Protein AF-X1BJE7-F1 (afdb_monomer)

Structure (mmCIF, N/CA/C/O backbone):
data_AF-X1BJE7-F1
#
_entry.id   AF-X1BJE7-F1
#
loop_
_atom_site.group_PDB
_atom_site.id
_atom_site.type_symbol
_atom_site.label_atom_id
_atom_site.label_alt_id
_atom_site.label_comp_id
_atom_site.label_asym_id
_atom_site.label_entity_id
_atom_site.label_seq_id
_atom_site.pdbx_PDB_ins_code
_atom_site.Cartn_x
_atom_site.Cartn_y
_atom_site.Cartn_z
_atom_site.occupancy
_atom_site.B_iso_or_equiv
_atom_site.auth_seq_id
_atom_site.auth_comp_id
_atom_site.auth_asym_id
_atom_site.auth_atom_id
_atom_site.pdbx_PDB_model_num
ATOM 1 N N . MET A 1 1 ? 1.921 16.219 14.826 1.00 55.91 1 MET A N 1
ATOM 2 C CA . MET A 1 1 ? 1.820 15.282 13.701 1.00 55.91 1 MET A CA 1
ATOM 3 C C . MET A 1 1 ? 3.148 14.580 13.600 1.00 55.91 1 MET A C 1
ATOM 5 O O . MET A 1 1 ? 4.084 15.129 13.025 1.00 55.91 1 MET A O 1
ATOM 9 N N . ALA A 1 2 ? 3.262 13.465 14.306 1.00 78.31 2 ALA A N 1
ATOM 10 C CA . ALA A 1 2 ? 4.408 12.588 14.196 1.00 78.31 2 ALA A CA 1
ATOM 11 C C . ALA A 1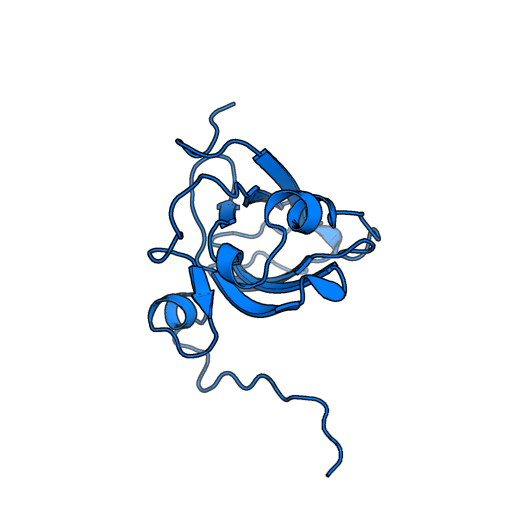 2 ? 4.348 11.881 12.831 1.00 78.31 2 ALA A C 1
ATOM 13 O O . ALA A 1 2 ? 3.276 11.599 12.294 1.00 78.31 2 ALA A O 1
ATOM 14 N N . TRP A 1 3 ? 5.510 11.703 12.219 1.00 89.75 3 TRP A N 1
ATOM 15 C CA . TRP A 1 3 ? 5.694 10.854 11.048 1.00 89.75 3 TRP A CA 1
ATOM 16 C C . TRP A 1 3 ? 6.466 9.628 11.503 1.00 89.75 3 TRP A C 1
ATOM 18 O O . TRP A 1 3 ? 7.239 9.719 12.465 1.00 89.75 3 TRP A O 1
ATOM 28 N N . LEU A 1 4 ? 6.314 8.523 10.779 1.00 91.50 4 LEU A N 1
ATOM 29 C CA . LEU A 1 4 ? 7.202 7.389 10.955 1.00 91.50 4 LEU A CA 1
ATOM 30 C C . LEU A 1 4 ? 8.646 7.852 10.703 1.00 91.50 4 LEU A C 1
ATOM 32 O O . LEU A 1 4 ? 8.958 8.451 9.670 1.00 91.50 4 LEU A O 1
ATOM 36 N N . SER A 1 5 ? 9.508 7.663 11.700 1.00 90.94 5 SER A N 1
ATOM 37 C CA . SER A 1 5 ? 10.859 8.227 11.697 1.00 90.94 5 SER A CA 1
ATOM 38 C C . SER A 1 5 ? 11.667 7.703 10.512 1.00 90.94 5 SER A C 1
ATOM 40 O O . SER A 1 5 ? 11.724 6.500 10.293 1.00 90.94 5 SER A O 1
ATOM 42 N N . GLY A 1 6 ? 12.349 8.600 9.798 1.00 92.25 6 GLY A N 1
ATOM 43 C CA . GLY A 1 6 ? 13.232 8.245 8.681 1.00 92.25 6 GLY A CA 1
ATOM 44 C C . GLY A 1 6 ? 12.587 8.305 7.295 1.00 92.25 6 GLY A C 1
ATOM 45 O O . GLY A 1 6 ? 13.325 8.321 6.320 1.00 92.25 6 GLY A O 1
ATOM 46 N N . TRP A 1 7 ? 11.260 8.420 7.193 1.00 95.19 7 TRP A N 1
ATOM 47 C CA . TRP A 1 7 ? 10.554 8.453 5.908 1.00 95.19 7 TRP A CA 1
ATOM 48 C C . TRP A 1 7 ? 10.359 9.874 5.363 1.00 95.19 7 TRP A C 1
ATOM 50 O O . TRP A 1 7 ? 9.901 10.763 6.087 1.00 95.19 7 TRP A O 1
ATOM 60 N N . ALA A 1 8 ? 10.646 10.086 4.073 1.00 94.38 8 ALA A N 1
ATOM 61 C CA . ALA A 1 8 ? 10.542 11.403 3.435 1.00 94.38 8 ALA A CA 1
ATOM 62 C C . ALA A 1 8 ? 9.170 11.737 2.824 1.00 94.38 8 ALA A C 1
ATOM 64 O O . ALA A 1 8 ? 8.828 12.920 2.718 1.00 94.38 8 ALA A O 1
ATOM 65 N N . LYS A 1 9 ? 8.379 10.738 2.404 1.00 96.81 9 LYS A N 1
ATOM 66 C CA . LYS A 1 9 ? 7.072 10.952 1.757 1.00 96.81 9 LYS A CA 1
ATOM 67 C C . LYS A 1 9 ? 6.009 10.008 2.305 1.00 96.81 9 LYS A C 1
ATOM 69 O O . LYS A 1 9 ? 6.319 8.917 2.778 1.00 96.81 9 LYS A O 1
ATOM 74 N N . ARG A 1 10 ?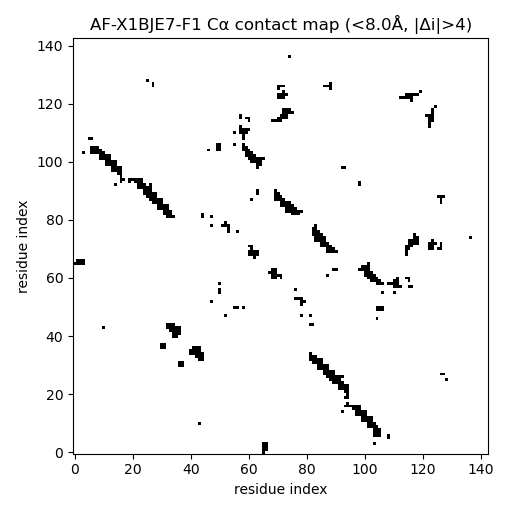 4.745 10.443 2.233 1.00 96.75 10 ARG A N 1
ATOM 75 C CA . ARG A 1 10 ? 3.580 9.610 2.551 1.00 96.75 10 ARG A CA 1
ATOM 76 C C . ARG A 1 10 ? 2.328 10.024 1.791 1.00 96.75 10 ARG A C 1
ATOM 78 O O . ARG A 1 10 ? 2.117 11.211 1.538 1.00 96.75 10 ARG A O 1
ATOM 85 N N . VAL A 1 11 ? 1.452 9.059 1.537 1.00 96.50 11 VAL A N 1
ATOM 86 C CA . VAL A 1 11 ? 0.075 9.275 1.089 1.00 96.50 11 VAL A CA 1
ATOM 87 C C . VAL A 1 11 ? -0.883 8.811 2.180 1.00 96.50 11 VAL A C 1
ATOM 89 O O . VAL A 1 11 ? -0.743 7.718 2.718 1.00 96.50 11 VAL A O 1
ATOM 92 N N . LYS A 1 12 ? -1.883 9.637 2.497 1.00 95.81 12 LYS A N 1
ATOM 93 C CA . LYS A 1 12 ? -3.000 9.237 3.360 1.00 95.81 12 LYS A CA 1
ATOM 94 C C . LYS A 1 12 ? -3.981 8.359 2.580 1.00 95.81 12 LYS A C 1
ATOM 96 O O . LYS A 1 12 ? -4.439 8.771 1.510 1.00 95.81 12 LYS A O 1
ATOM 101 N N . LEU A 1 13 ? -4.342 7.211 3.132 1.00 95.62 13 LEU A N 1
ATOM 102 C CA . LEU A 1 13 ? -5.404 6.327 2.660 1.00 95.62 13 LEU A CA 1
ATOM 103 C C . LEU A 1 13 ? -6.538 6.358 3.688 1.00 95.62 13 LEU A C 1
ATOM 105 O O . LEU A 1 13 ? -6.280 6.474 4.883 1.00 95.62 13 LEU A O 1
ATOM 109 N N . THR A 1 14 ? -7.781 6.273 3.230 1.00 95.75 14 THR A N 1
ATOM 110 C CA . THR A 1 14 ? -8.948 6.288 4.116 1.00 95.75 14 THR A CA 1
ATOM 111 C C . THR A 1 14 ? -9.833 5.109 3.760 1.00 95.75 14 THR A C 1
ATOM 113 O O . THR A 1 14 ? -10.223 4.964 2.603 1.00 95.75 14 THR A O 1
ATOM 116 N N . ILE A 1 15 ? -10.123 4.286 4.760 1.00 95.38 15 ILE A N 1
ATOM 117 C CA . ILE A 1 15 ? -11.171 3.273 4.721 1.00 95.38 15 ILE A CA 1
ATOM 118 C C . ILE A 1 15 ? -12.448 3.978 5.186 1.00 95.38 15 ILE A C 1
ATOM 120 O O . ILE A 1 15 ? -12.483 4.532 6.290 1.00 95.38 15 ILE A O 1
ATOM 124 N N . ASP A 1 16 ? -13.452 4.036 4.314 1.00 95.12 16 ASP A N 1
ATOM 125 C CA . ASP A 1 16 ? -14.749 4.635 4.627 1.00 95.12 16 ASP A CA 1
ATOM 126 C C . ASP A 1 16 ? -15.531 3.683 5.535 1.00 95.12 16 ASP A C 1
ATOM 128 O O . ASP A 1 16 ? -15.703 2.512 5.202 1.00 95.12 16 ASP A O 1
ATOM 132 N N . GLN A 1 17 ? -16.018 4.176 6.675 1.00 95.00 17 GLN A N 1
ATOM 133 C CA . GLN A 1 17 ? -16.829 3.350 7.577 1.00 95.00 17 GLN A CA 1
ATOM 134 C C . GLN A 1 17 ? -18.116 2.847 6.913 1.00 95.00 17 GLN A C 1
ATOM 136 O O . GLN A 1 17 ? -18.605 1.785 7.267 1.00 95.00 17 GLN A O 1
ATOM 141 N N . ASN A 1 18 ? -18.630 3.546 5.893 1.00 94.56 18 ASN A N 1
ATOM 142 C CA . ASN A 1 18 ? -19.809 3.089 5.153 1.00 94.56 18 ASN A CA 1
ATOM 143 C C . ASN A 1 18 ? -19.550 1.831 4.301 1.00 94.56 18 ASN A C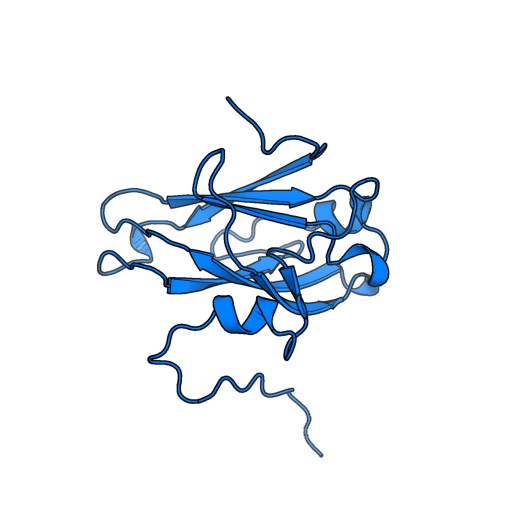 1
ATOM 145 O O . ASN A 1 18 ? -20.513 1.225 3.833 1.00 94.56 18 ASN A O 1
ATOM 149 N N . ASP A 1 19 ? -18.285 1.453 4.084 1.00 92.44 19 ASP A N 1
ATOM 150 C CA . ASP A 1 19 ? -17.902 0.216 3.393 1.00 92.44 19 ASP A CA 1
ATOM 151 C C . ASP A 1 19 ? -17.729 -0.968 4.373 1.00 92.44 19 ASP A C 1
ATOM 153 O O . ASP A 1 19 ? -17.378 -2.073 3.952 1.00 92.44 19 ASP A O 1
ATOM 157 N N . ILE A 1 20 ? -17.960 -0.749 5.675 1.00 93.50 20 ILE A N 1
ATOM 158 C CA . ILE A 1 20 ? -17.725 -1.706 6.760 1.00 93.50 20 ILE A CA 1
ATOM 159 C C . ILE A 1 20 ? -19.026 -1.928 7.546 1.00 93.50 20 ILE A C 1
ATOM 161 O O . ILE A 1 20 ? -19.564 -1.015 8.160 1.00 93.50 20 ILE A O 1
ATOM 165 N N . ASP A 1 21 ? -19.531 -3.164 7.565 1.00 93.69 21 ASP A N 1
ATOM 166 C CA . ASP A 1 21 ? -20.796 -3.496 8.248 1.00 93.69 21 ASP A CA 1
ATOM 167 C C . ASP A 1 21 ? -20.644 -3.727 9.768 1.00 93.69 21 ASP A C 1
ATOM 169 O O . ASP A 1 21 ? -21.640 -3.759 10.496 1.00 93.69 21 ASP A O 1
ATOM 173 N N . ALA A 1 22 ? -19.417 -3.972 10.239 1.00 95.75 22 ALA A N 1
ATOM 174 C CA . ALA A 1 22 ? -19.075 -4.196 11.643 1.00 95.75 22 ALA A CA 1
ATOM 175 C C . ALA A 1 22 ? -17.571 -3.999 11.868 1.00 95.75 22 ALA A C 1
ATOM 177 O O . ALA A 1 22 ? -16.782 -4.310 10.976 1.00 95.75 22 ALA A O 1
ATOM 178 N N . ALA A 1 23 ? -17.177 -3.556 13.065 1.00 96.12 23 ALA A N 1
ATOM 179 C CA . ALA A 1 23 ? -15.767 -3.364 13.403 1.00 96.12 23 ALA A CA 1
ATOM 180 C C . ALA A 1 23 ? -14.929 -4.635 13.160 1.00 96.12 23 ALA A C 1
ATOM 182 O O . ALA A 1 23 ? -15.327 -5.749 13.526 1.00 96.12 23 ALA A O 1
ATOM 183 N N . LEU A 1 24 ? -13.751 -4.458 12.560 1.00 95.44 24 LEU A N 1
ATOM 184 C CA . LEU A 1 24 ? -12.827 -5.537 12.209 1.00 95.44 24 LEU A CA 1
ATOM 185 C C . LEU A 1 24 ? -11.512 -5.369 12.969 1.00 95.44 24 LEU A C 1
ATOM 187 O O . LEU A 1 24 ? -11.021 -4.258 13.145 1.00 95.44 24 LEU A O 1
ATOM 191 N N . SER A 1 25 ? -10.916 -6.485 13.383 1.00 95.38 25 SER A N 1
ATOM 192 C CA . SER A 1 25 ? -9.616 -6.503 14.054 1.00 95.38 25 SER A CA 1
ATOM 193 C C . SER A 1 25 ? -8.666 -7.442 13.331 1.00 95.38 25 SER A C 1
ATOM 195 O O . SER A 1 25 ? -9.092 -8.504 12.872 1.00 95.38 25 SER A O 1
ATOM 197 N N . ASP A 1 26 ? -7.395 -7.041 13.238 1.00 95.38 26 ASP A N 1
ATOM 198 C CA . ASP A 1 26 ? -6.326 -7.822 12.609 1.00 95.38 26 ASP A CA 1
ATOM 199 C C . ASP A 1 26 ? -6.677 -8.281 11.181 1.00 95.38 26 ASP A C 1
ATOM 201 O O . ASP A 1 26 ? -6.363 -9.400 10.767 1.00 95.38 26 ASP A O 1
ATOM 205 N N . PHE A 1 27 ? -7.346 -7.410 10.422 1.00 94.88 27 PHE A N 1
ATOM 206 C CA . PHE A 1 27 ? -7.990 -7.778 9.168 1.00 94.88 27 PHE A CA 1
ATOM 207 C C . PHE A 1 27 ? -7.145 -7.391 7.942 1.00 94.88 27 PHE A C 1
ATOM 209 O O . PHE A 1 27 ? -6.741 -6.228 7.825 1.00 94.88 27 PHE A O 1
ATOM 216 N N . PRO A 1 2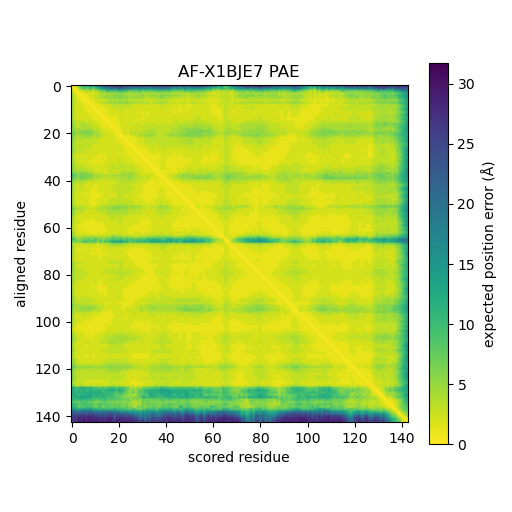8 ? -6.888 -8.320 7.000 1.00 96.19 28 PRO A N 1
ATOM 217 C CA . PRO A 1 28 ? -6.199 -8.009 5.750 1.00 96.19 28 PRO A CA 1
ATOM 218 C C . PRO A 1 28 ? -7.068 -7.167 4.809 1.00 96.19 28 PRO A C 1
ATOM 220 O O . PRO A 1 28 ? -8.150 -7.588 4.399 1.00 96.19 28 PRO A O 1
ATOM 223 N N . ILE A 1 29 ? -6.567 -6.003 4.402 1.00 95.69 29 ILE A N 1
ATOM 224 C CA . ILE A 1 29 ? -7.180 -5.130 3.397 1.00 95.69 29 ILE A CA 1
ATOM 225 C C . ILE A 1 29 ? -6.260 -5.030 2.185 1.00 95.69 29 ILE A C 1
ATOM 227 O O . ILE A 1 29 ? -5.063 -4.777 2.321 1.00 95.69 29 ILE A O 1
ATOM 231 N N . LEU A 1 30 ? -6.829 -5.172 0.988 1.00 96.81 30 LEU A N 1
ATOM 232 C CA . LEU A 1 30 ? -6.111 -4.913 -0.253 1.00 96.81 30 LEU A CA 1
ATOM 233 C C . LEU A 1 30 ? -6.008 -3.402 -0.502 1.00 96.81 30 LEU A C 1
ATOM 235 O O . LEU A 1 30 ? -6.998 -2.727 -0.788 1.00 96.81 30 LEU A O 1
ATOM 239 N N . VAL A 1 31 ? -4.787 -2.884 -0.470 1.00 98.06 31 VAL A N 1
ATOM 240 C CA . VAL A 1 31 ? -4.425 -1.555 -0.953 1.00 98.06 31 VAL A CA 1
ATOM 241 C C . VAL A 1 31 ? -3.916 -1.691 -2.385 1.00 98.06 31 VAL A C 1
ATOM 243 O O . VAL A 1 31 ? -2.780 -2.091 -2.638 1.00 98.06 31 VAL A O 1
ATOM 246 N N . TYR A 1 32 ? -4.777 -1.344 -3.338 1.00 98.19 32 TYR A N 1
ATOM 247 C CA . TYR A 1 32 ? -4.398 -1.229 -4.743 1.00 98.19 32 TYR A CA 1
ATOM 248 C C . TYR A 1 32 ? -3.770 0.145 -4.994 1.00 98.19 32 TYR A C 1
ATOM 250 O O . TYR A 1 32 ? -4.432 1.160 -4.779 1.00 98.19 32 TYR A O 1
ATOM 258 N N . VAL A 1 33 ? -2.517 0.197 -5.442 1.00 98.50 33 VAL A N 1
ATOM 259 C CA . VAL A 1 33 ? -1.769 1.436 -5.720 1.00 98.50 33 VAL A CA 1
ATOM 260 C C . VAL A 1 33 ? -1.705 1.651 -7.224 1.00 98.50 33 VAL A C 1
ATOM 262 O O . VAL A 1 33 ? -1.117 0.837 -7.928 1.00 98.50 33 VAL A O 1
ATOM 265 N N . SER A 1 34 ? -2.339 2.716 -7.716 1.00 98.50 34 SER A N 1
ATOM 266 C CA . SER A 1 34 ? -2.344 3.108 -9.128 1.00 98.50 34 SER A CA 1
ATOM 267 C C . SER A 1 34 ? -2.825 4.557 -9.300 1.00 98.50 34 SER A C 1
ATOM 269 O O . SER A 1 34 ? -3.115 5.249 -8.322 1.00 98.50 34 SER A O 1
ATOM 271 N N . ALA A 1 35 ? -2.989 4.998 -10.550 1.00 98.00 35 ALA A N 1
ATOM 272 C CA . ALA A 1 35 ? -3.638 6.269 -10.880 1.00 98.00 35 ALA A CA 1
ATOM 273 C C . ALA A 1 35 ? -5.158 6.299 -10.581 1.00 98.00 35 ALA A C 1
ATOM 275 O O . ALA A 1 35 ? -5.791 7.348 -10.682 1.00 98.00 35 ALA A O 1
ATOM 276 N N . SER A 1 36 ? -5.770 5.159 -10.237 1.00 97.50 36 SER A N 1
ATOM 277 C CA . SER A 1 36 ? -7.187 5.050 -9.871 1.00 97.50 36 SER A CA 1
ATOM 278 C C . SER A 1 36 ? -7.379 3.980 -8.795 1.00 97.50 36 SER A C 1
ATOM 280 O O . SER A 1 36 ? -7.720 2.827 -9.067 1.00 97.50 36 SER A O 1
ATOM 282 N N . SER A 1 37 ? -7.120 4.371 -7.552 1.00 96.00 37 SER A N 1
ATOM 283 C CA . SER A 1 37 ? -7.147 3.496 -6.383 1.00 96.00 37 SER A CA 1
ATOM 284 C C . SER A 1 37 ? 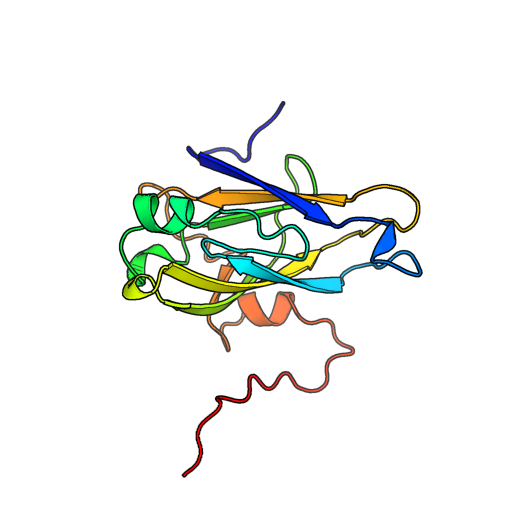-8.417 3.643 -5.550 1.00 96.00 37 SER A C 1
ATOM 286 O O . SER A 1 37 ? -8.903 4.752 -5.304 1.00 96.00 37 SER A O 1
ATOM 288 N N . GLY A 1 38 ? -8.915 2.505 -5.057 1.00 91.94 38 GLY A N 1
ATOM 289 C CA . GLY A 1 38 ? -10.101 2.424 -4.203 1.00 91.94 38 GLY A CA 1
ATOM 290 C C . GLY A 1 38 ? -11.394 2.883 -4.888 1.00 91.94 38 GLY A C 1
ATOM 291 O O . GLY A 1 38 ? -11.433 3.175 -6.083 1.00 91.94 38 GLY A O 1
ATOM 292 N N . HIS A 1 39 ? -12.472 2.973 -4.109 1.00 88.06 39 HIS A N 1
ATOM 293 C CA . HIS A 1 39 ? -13.796 3.370 -4.606 1.00 88.06 39 HIS A CA 1
ATOM 294 C C . HIS A 1 39 ? -13.868 4.841 -5.070 1.00 88.06 39 HIS A C 1
ATOM 296 O O . HIS A 1 39 ? -14.739 5.202 -5.858 1.00 88.06 39 HIS A O 1
ATOM 302 N N . SER A 1 40 ? -12.947 5.691 -4.601 1.00 91.12 40 SER A N 1
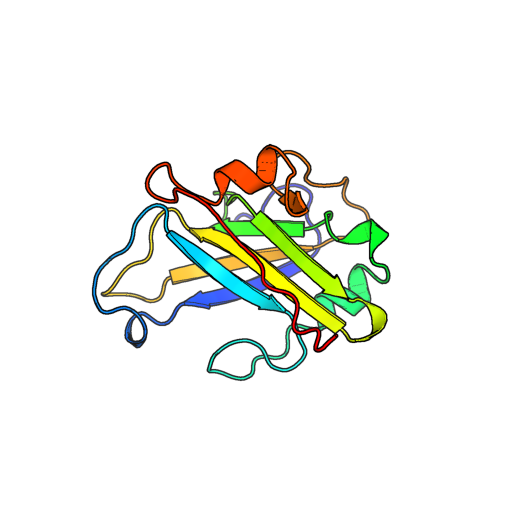ATOM 303 C CA . SER A 1 40 ? -12.875 7.113 -4.958 1.00 91.12 40 SER A CA 1
ATOM 304 C C . SER A 1 40 ? -12.004 7.407 -6.184 1.00 91.12 40 SER A C 1
ATOM 306 O O . SER A 1 40 ? -11.864 8.576 -6.547 1.00 91.12 40 SER A O 1
ATOM 308 N N . SER A 1 41 ? -11.428 6.379 -6.827 1.00 94.75 41 SER A N 1
ATOM 309 C CA . SER A 1 41 ? -10.517 6.526 -7.974 1.00 94.75 41 SER A CA 1
ATOM 310 C C . SER A 1 41 ? -9.380 7.512 -7.696 1.00 94.75 41 SER A C 1
ATOM 312 O O . SER A 1 41 ? -9.036 8.350 -8.530 1.00 94.75 41 SER A O 1
ATOM 314 N N . LYS A 1 42 ? -8.821 7.450 -6.485 1.00 96.06 42 LYS A N 1
ATOM 315 C CA . LYS A 1 42 ? -7.758 8.353 -6.059 1.00 96.06 42 LYS A CA 1
ATOM 316 C C . LYS A 1 42 ? -6.470 8.017 -6.802 1.00 96.06 42 LYS A C 1
ATOM 318 O O . LYS A 1 42 ? -6.037 6.871 -6.779 1.00 96.06 42 LYS A O 1
ATOM 323 N N . ASP A 1 43 ? -5.833 9.026 -7.379 1.00 98.00 43 ASP A N 1
ATOM 324 C CA . ASP A 1 43 ? -4.493 8.884 -7.938 1.00 98.00 43 ASP A CA 1
ATOM 325 C C . ASP A 1 43 ? -3.451 8.852 -6.812 1.00 98.00 43 ASP A C 1
ATOM 327 O O . ASP A 1 43 ? -3.305 9.811 -6.043 1.00 98.00 43 ASP A O 1
ATOM 331 N N . ILE A 1 44 ? -2.767 7.715 -6.697 1.00 97.88 44 ILE A N 1
ATOM 332 C CA . ILE A 1 44 ? -1.625 7.514 -5.806 1.00 97.88 44 ILE A CA 1
ATOM 333 C C . ILE A 1 44 ? -0.424 6.919 -6.556 1.00 97.88 44 ILE A C 1
ATOM 335 O O . ILE A 1 44 ? 0.459 6.341 -5.922 1.00 97.88 44 ILE A O 1
ATOM 339 N N . SER A 1 45 ? -0.354 7.077 -7.887 1.00 98.12 45 SER A N 1
ATOM 340 C CA . SER A 1 45 ? 0.760 6.545 -8.688 1.00 98.12 45 SER A CA 1
ATOM 341 C C . SER A 1 45 ? 2.078 7.297 -8.478 1.00 98.12 45 SER A C 1
ATOM 343 O O . SER A 1 45 ? 3.141 6.776 -8.799 1.00 98.12 45 SER A O 1
ATOM 345 N N . CYS A 1 46 ? 2.052 8.448 -7.799 1.00 98.12 46 CYS A N 1
ATOM 346 C CA . CYS A 1 46 ? 3.251 9.195 -7.398 1.00 98.12 46 CYS A CA 1
ATOM 347 C C . CYS A 1 46 ? 4.242 8.398 -6.522 1.00 98.12 46 CYS A C 1
ATOM 349 O O . CYS A 1 46 ? 5.368 8.845 -6.294 1.00 98.12 46 CYS A O 1
ATOM 351 N N . VAL A 1 47 ? 3.832 7.237 -6.000 1.00 98.44 47 VAL A N 1
ATOM 352 C CA . VAL A 1 47 ? 4.722 6.267 -5.347 1.00 98.44 47 VAL A CA 1
ATOM 353 C C . VAL A 1 47 ? 5.723 5.678 -6.350 1.00 98.44 47 VAL A C 1
ATOM 355 O O . VAL A 1 47 ? 6.902 5.552 -6.022 1.00 98.44 47 VAL A O 1
ATOM 358 N N . PHE A 1 48 ? 5.291 5.380 -7.577 1.00 98.62 48 PHE A N 1
ATOM 359 C CA . PHE A 1 48 ? 6.145 4.843 -8.641 1.00 98.62 48 PHE A CA 1
ATOM 360 C C . PHE A 1 48 ? 7.128 5.894 -9.166 1.00 98.62 48 PHE A C 1
ATOM 362 O O . PHE A 1 48 ? 8.294 5.576 -9.377 1.00 98.62 48 PHE A O 1
ATOM 369 N N . ASP A 1 49 ? 6.727 7.168 -9.230 1.00 98.12 49 ASP A N 1
ATOM 370 C CA . ASP A 1 49 ? 7.640 8.276 -9.559 1.00 98.12 49 ASP A CA 1
ATOM 371 C C . ASP A 1 49 ? 8.816 8.407 -8.573 1.00 98.12 49 ASP A C 1
ATOM 373 O O . ASP A 1 49 ? 9.889 8.892 -8.934 1.00 98.12 49 ASP A O 1
ATOM 377 N N . GLU A 1 50 ? 8.609 8.028 -7.307 1.00 98.19 50 GLU A N 1
ATOM 378 C CA . GLU A 1 50 ? 9.652 8.053 -6.279 1.00 98.19 50 GLU A CA 1
ATOM 379 C C . GLU A 1 50 ? 10.477 6.767 -6.260 1.00 98.19 50 GLU A C 1
ATOM 381 O O . GLU A 1 50 ? 11.696 6.840 -6.151 1.00 98.19 50 GLU A O 1
ATOM 386 N N . LEU A 1 51 ? 9.844 5.593 -6.343 1.00 98.12 51 LEU A N 1
ATOM 387 C CA . LEU A 1 51 ? 10.546 4.314 -6.206 1.00 98.12 51 LEU A CA 1
ATOM 388 C C . LEU A 1 51 ? 11.190 3.846 -7.515 1.00 98.12 51 LEU A C 1
ATOM 390 O O . LEU A 1 51 ? 12.262 3.243 -7.468 1.00 98.12 51 LEU A O 1
ATOM 394 N N . THR A 1 52 ? 10.631 4.202 -8.672 1.00 96.25 52 THR A N 1
ATOM 395 C CA . THR A 1 52 ? 11.201 4.113 -10.036 1.00 96.25 52 THR A CA 1
ATOM 396 C C . THR A 1 52 ? 11.628 2.733 -10.548 1.00 96.25 52 THR A C 1
ATOM 398 O O . THR A 1 52 ? 12.116 2.631 -11.674 1.00 96.25 52 THR A O 1
ATOM 401 N N . THR A 1 53 ? 11.562 1.689 -9.718 1.00 96.31 53 THR A N 1
ATOM 402 C CA . THR A 1 53 ? 11.960 0.321 -10.059 1.00 96.31 53 THR A CA 1
ATOM 403 C C . THR A 1 53 ? 11.255 -0.692 -9.157 1.00 96.31 53 THR A C 1
ATOM 405 O O . THR A 1 53 ? 10.983 -0.423 -7.984 1.00 96.31 53 THR A O 1
ATOM 408 N N . ASN A 1 54 ? 11.077 -1.918 -9.659 1.00 96.88 54 ASN A N 1
ATOM 409 C CA . ASN A 1 54 ? 10.610 -3.049 -8.850 1.00 96.88 54 ASN A CA 1
ATOM 410 C C . ASN A 1 54 ? 11.564 -3.400 -7.693 1.00 96.88 54 ASN A C 1
ATOM 412 O O . ASN A 1 54 ? 11.120 -3.967 -6.696 1.00 96.88 54 ASN A O 1
ATOM 416 N N . ASP A 1 55 ? 12.857 -3.084 -7.793 1.00 97.19 55 ASP A N 1
ATOM 417 C CA . ASP A 1 55 ? 13.831 -3.379 -6.732 1.00 97.19 55 ASP A CA 1
ATOM 418 C C . ASP A 1 55 ? 13.562 -2.551 -5.469 1.00 97.19 55 ASP A C 1
ATOM 420 O O . ASP A 1 55 ? 13.813 -3.018 -4.364 1.00 97.19 55 ASP A O 1
ATOM 424 N N . ASN A 1 56 ? 12.953 -1.371 -5.613 1.00 98.12 56 ASN A N 1
ATOM 425 C CA . ASN A 1 56 ? 12.625 -0.482 -4.501 1.00 98.12 56 ASN A CA 1
ATOM 426 C C . ASN A 1 56 ? 11.244 -0.753 -3.870 1.00 98.12 56 ASN A C 1
ATOM 428 O O . ASN A 1 56 ? 10.836 -0.018 -2.975 1.00 98.12 56 ASN A O 1
ATOM 432 N N . ARG A 1 57 ? 10.517 -1.800 -4.286 1.00 98.50 57 ARG A N 1
ATOM 433 C CA . ARG A 1 57 ? 9.144 -2.102 -3.818 1.00 98.50 57 ARG A CA 1
ATOM 434 C C . ARG A 1 57 ? 9.006 -2.316 -2.304 1.00 98.50 57 ARG A C 1
ATOM 436 O O . ARG A 1 57 ? 7.928 -2.113 -1.762 1.00 98.50 57 ARG A O 1
ATOM 443 N N . LYS A 1 58 ? 10.088 -2.711 -1.618 1.00 98.62 58 LYS A N 1
ATOM 444 C CA . LYS A 1 58 ? 10.125 -2.883 -0.153 1.00 98.62 58 LYS A CA 1
ATOM 445 C C . LYS A 1 58 ? 10.487 -1.602 0.601 1.00 98.62 58 LYS A C 1
ATOM 447 O O . LYS A 1 58 ? 10.450 -1.579 1.829 1.00 98.62 58 LYS A O 1
ATOM 452 N N . LYS A 1 59 ? 10.785 -0.509 -0.105 1.00 98.62 59 LYS A N 1
ATOM 453 C CA . LYS A 1 59 ? 11.024 0.818 0.477 1.00 98.62 59 LYS A CA 1
ATOM 454 C C . LYS A 1 59 ? 9.709 1.557 0.686 1.00 98.62 59 LYS A C 1
ATOM 456 O O . LYS A 1 59 ? 9.518 2.685 0.225 1.00 98.62 59 LYS A O 1
ATOM 461 N N . ILE A 1 60 ? 8.800 0.874 1.376 1.00 98.69 60 ILE A N 1
ATOM 462 C CA . ILE A 1 60 ? 7.496 1.367 1.802 1.00 98.69 60 ILE A CA 1
ATOM 463 C C . ILE A 1 60 ? 7.238 0.991 3.265 1.00 98.69 60 ILE A C 1
ATOM 465 O O . ILE A 1 60 ? 7.848 0.071 3.809 1.00 98.69 60 ILE A O 1
ATOM 469 N N . ALA A 1 61 ? 6.303 1.685 3.898 1.00 98.38 61 ALA A N 1
ATOM 470 C CA . ALA A 1 61 ? 5.693 1.259 5.152 1.00 98.38 61 ALA A CA 1
ATOM 471 C C . ALA A 1 61 ? 4.222 1.658 5.144 1.00 98.38 61 ALA A C 1
ATOM 473 O O . ALA A 1 61 ? 3.867 2.690 4.574 1.00 98.38 61 ALA A O 1
ATOM 474 N N . VAL A 1 62 ? 3.364 0.874 5.789 1.00 98.44 62 VAL A N 1
ATOM 475 C CA . VAL A 1 62 ? 1.969 1.262 6.008 1.00 98.44 62 VAL A CA 1
ATOM 476 C C . VAL A 1 62 ? 1.737 1.385 7.499 1.00 98.44 62 VAL A C 1
ATOM 478 O O . VAL A 1 62 ? 2.080 0.470 8.239 1.00 98.44 62 VAL A O 1
ATOM 481 N N . THR A 1 63 ? 1.167 2.501 7.949 1.00 97.69 63 THR A N 1
ATOM 482 C CA . THR A 1 63 ? 0.794 2.680 9.357 1.00 97.69 63 THR A CA 1
ATOM 483 C C . THR A 1 63 ? -0.704 2.852 9.527 1.00 97.69 63 THR A C 1
ATOM 485 O O . THR A 1 63 ? -1.347 3.517 8.713 1.00 97.69 63 THR A O 1
ATOM 488 N N . LEU A 1 64 ? -1.237 2.323 10.626 1.00 95.38 64 LEU A N 1
ATOM 489 C CA . LEU A 1 64 ? -2.496 2.771 11.212 1.00 95.38 64 LEU A CA 1
ATOM 490 C C . LEU A 1 64 ? -2.196 3.993 12.086 1.00 95.38 64 LEU A C 1
ATOM 492 O O . LEU A 1 64 ? -1.355 3.932 12.984 1.00 95.38 64 LEU A O 1
ATOM 496 N N . GLY A 1 65 ? -2.849 5.124 11.813 1.00 86.31 65 GLY A N 1
ATOM 497 C CA . GLY A 1 65 ? -2.502 6.371 12.498 1.00 86.31 65 GLY A CA 1
ATOM 498 C C . GLY A 1 65 ? -1.053 6.803 12.223 1.00 86.31 65 GLY A C 1
ATOM 499 O O . GLY A 1 65 ? -0.540 6.621 11.122 1.00 86.31 65 GLY A O 1
ATOM 500 N N . GLU A 1 66 ? -0.383 7.431 13.191 1.00 78.12 66 GLU A N 1
ATOM 501 C CA . GLU A 1 66 ? 0.913 8.091 12.947 1.00 78.12 66 GLU A CA 1
ATOM 502 C C . GLU A 1 66 ? 2.152 7.203 13.179 1.00 78.12 66 GLU A C 1
ATOM 504 O O . GLU A 1 66 ? 3.212 7.524 12.641 1.00 78.12 66 GLU A O 1
ATOM 509 N N . ASP A 1 67 ? 2.044 6.118 13.947 1.00 80.31 67 ASP A N 1
ATOM 510 C CA . ASP A 1 67 ? 3.201 5.402 14.509 1.00 80.31 67 ASP A CA 1
ATOM 511 C C . ASP A 1 67 ? 3.095 3.868 14.526 1.00 80.31 67 ASP A C 1
ATOM 513 O O . ASP A 1 67 ? 4.098 3.200 14.773 1.00 80.31 67 ASP A O 1
ATOM 517 N N . THR A 1 68 ? 1.924 3.292 14.248 1.00 92.50 68 THR A N 1
ATOM 518 C CA . THR A 1 68 ? 1.734 1.835 14.303 1.00 92.50 68 THR A CA 1
ATOM 519 C C . THR A 1 68 ? 1.904 1.222 12.918 1.00 92.50 68 THR A C 1
ATOM 521 O O . THR A 1 68 ? 0.972 1.244 12.116 1.00 92.50 68 THR A O 1
ATOM 524 N N . GLU A 1 69 ? 3.092 0.689 12.624 1.00 97.00 69 GLU A N 1
ATOM 525 C CA . GLU A 1 69 ? 3.346 -0.058 11.385 1.00 97.00 69 GLU A CA 1
ATOM 526 C C . GLU A 1 69 ? 2.495 -1.332 11.299 1.00 97.00 69 GLU A C 1
ATOM 528 O O . GLU A 1 69 ? 2.278 -2.041 12.281 1.00 97.00 69 GLU A O 1
ATOM 533 N N . CYS A 1 70 ? 2.001 -1.598 10.096 1.00 98.12 70 CYS A N 1
ATOM 534 C CA . CYS A 1 70 ? 1.191 -2.749 9.731 1.00 98.12 70 CYS A CA 1
ATOM 535 C C . CYS A 1 70 ? 2.030 -3.701 8.877 1.00 98.12 70 CYS A C 1
ATOM 537 O O . CYS A 1 70 ? 2.821 -3.252 8.046 1.00 98.12 70 CYS A O 1
ATOM 539 N N . TYR A 1 71 ? 1.818 -5.008 9.033 1.00 98.56 71 TYR A N 1
ATOM 540 C CA . TYR A 1 71 ? 2.410 -5.992 8.127 1.00 98.56 71 TYR A CA 1
ATOM 541 C C . TYR A 1 71 ? 1.812 -5.858 6.726 1.00 98.56 71 TYR A C 1
ATOM 543 O O . TYR A 1 71 ? 0.602 -5.651 6.577 1.00 98.56 71 TYR A O 1
ATOM 551 N N . VAL A 1 72 ? 2.668 -5.996 5.716 1.00 98.75 72 VAL A N 1
ATOM 552 C CA . VAL A 1 72 ? 2.343 -5.863 4.29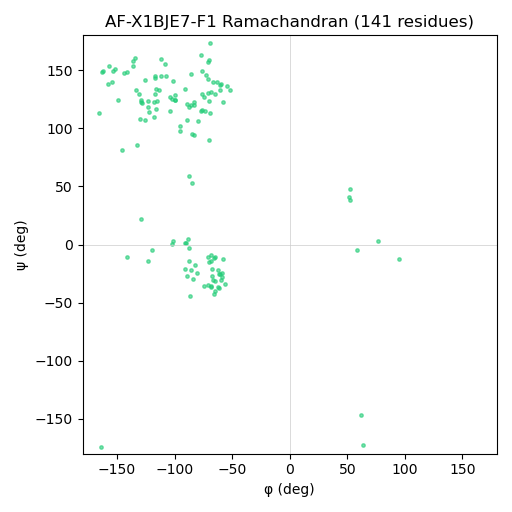9 1.00 98.75 72 VAL A CA 1
ATOM 553 C C . VAL A 1 72 ? 2.889 -7.052 3.519 1.00 98.75 72 VAL A C 1
ATOM 555 O O . VAL A 1 72 ? 4.079 -7.363 3.575 1.00 98.75 72 VAL A O 1
ATOM 558 N N . GLU A 1 73 ? 2.026 -7.660 2.718 1.00 98.62 73 GLU A N 1
ATOM 559 C CA . GLU A 1 73 ? 2.412 -8.571 1.653 1.00 98.62 73 GLU A CA 1
ATOM 560 C C . GLU A 1 73 ? 2.281 -7.845 0.314 1.00 98.62 73 GLU A C 1
ATOM 562 O O . GLU A 1 73 ? 1.225 -7.308 -0.027 1.00 98.62 73 GLU A O 1
ATOM 567 N N . ILE A 1 74 ? 3.354 -7.864 -0.466 1.00 98.56 74 ILE A N 1
ATOM 568 C CA . ILE A 1 74 ? 3.376 -7.443 -1.859 1.00 98.56 74 ILE A CA 1
ATOM 569 C C . ILE A 1 74 ? 2.929 -8.641 -2.701 1.00 98.56 74 ILE A C 1
ATOM 571 O O . ILE A 1 74 ? 3.740 -9.492 -3.067 1.00 98.56 74 ILE A O 1
ATOM 575 N N . GLU A 1 75 ? 1.636 -8.700 -3.030 1.00 97.56 75 GLU A N 1
ATOM 576 C CA . GLU A 1 75 ? 1.112 -9.704 -3.968 1.00 97.56 75 GLU A CA 1
ATOM 577 C C . GLU A 1 75 ? 1.691 -9.467 -5.368 1.00 97.56 75 GLU A C 1
ATOM 579 O O . GLU A 1 75 ? 2.097 -10.393 -6.077 1.00 97.56 75 GLU A O 1
ATOM 584 N N . LYS A 1 76 ? 1.741 -8.195 -5.777 1.00 97.25 76 LYS A N 1
ATOM 585 C CA . LYS A 1 76 ? 2.308 -7.790 -7.060 1.00 97.25 76 LYS A CA 1
ATOM 586 C C . LYS A 1 76 ? 2.812 -6.354 -7.010 1.00 97.25 76 LYS A C 1
ATOM 588 O O . LYS A 1 76 ? 2.129 -5.469 -6.503 1.00 97.25 76 LYS A O 1
ATOM 593 N N . TRP A 1 77 ? 3.966 -6.130 -7.633 1.00 98.31 77 TRP A N 1
ATOM 594 C CA . TRP A 1 77 ? 4.506 -4.808 -7.935 1.00 98.31 77 TRP A CA 1
ATOM 595 C C . TRP A 1 77 ? 4.898 -4.733 -9.411 1.00 98.31 77 TRP A C 1
ATOM 597 O O . TRP A 1 77 ? 5.695 -5.542 -9.893 1.00 98.31 77 TRP A O 1
ATOM 607 N N . ASP A 1 78 ? 4.324 -3.779 -10.131 1.00 98.06 78 ASP A N 1
ATOM 608 C CA . ASP A 1 78 ? 4.546 -3.548 -11.553 1.00 98.06 78 ASP A CA 1
ATOM 609 C C . ASP A 1 78 ? 4.796 -2.057 -11.783 1.00 98.06 78 ASP A C 1
ATOM 611 O O . ASP A 1 78 ? 3.879 -1.285 -12.057 1.00 98.06 78 ASP A O 1
ATOM 615 N N . ASP A 1 79 ? 6.058 -1.659 -11.625 1.00 98.00 79 ASP A N 1
ATOM 616 C CA . ASP A 1 79 ? 6.495 -0.270 -11.770 1.00 98.00 79 ASP A CA 1
ATOM 617 C C . ASP A 1 79 ? 6.253 0.266 -13.188 1.00 98.00 79 ASP A C 1
ATOM 619 O O . ASP A 1 79 ? 5.805 1.394 -13.360 1.00 98.00 79 ASP A O 1
ATOM 623 N N . ALA A 1 80 ? 6.434 -0.577 -14.211 1.00 97.56 80 ALA A N 1
ATOM 624 C CA . ALA A 1 80 ? 6.268 -0.184 -15.609 1.00 97.56 80 ALA A CA 1
ATOM 625 C C . ALA A 1 80 ? 4.822 0.198 -15.965 1.00 97.56 80 ALA A C 1
ATOM 627 O O . ALA A 1 80 ? 4.609 1.021 -16.856 1.00 97.56 80 ALA A O 1
ATOM 628 N N . ASN A 1 81 ? 3.841 -0.418 -15.300 1.00 97.94 81 ASN A N 1
ATOM 629 C CA . ASN A 1 81 ? 2.422 -0.097 -15.462 1.00 97.94 81 ASN A CA 1
ATOM 630 C C . ASN A 1 81 ? 1.872 0.777 -14.324 1.00 97.94 81 ASN A C 1
ATOM 632 O O . ASN A 1 81 ? 0.674 1.058 -14.326 1.00 97.94 81 ASN A O 1
ATOM 636 N N . GLU A 1 82 ? 2.716 1.189 -13.373 1.00 98.31 82 GLU A N 1
ATOM 637 C CA . GLU A 1 82 ? 2.344 1.947 -12.174 1.00 98.31 82 GLU A CA 1
ATOM 638 C C . GLU A 1 82 ? 1.205 1.286 -11.376 1.00 98.31 82 GLU A C 1
ATOM 640 O O . GLU A 1 82 ? 0.206 1.920 -11.016 1.00 98.31 82 GLU A O 1
ATOM 645 N N . GLN A 1 83 ? 1.330 -0.023 -11.129 1.00 98.38 83 GLN A N 1
ATOM 646 C CA . GLN A 1 83 ? 0.326 -0.816 -10.417 1.00 98.38 83 GLN A CA 1
ATOM 647 C C . GLN A 1 83 ? 0.943 -1.711 -9.342 1.00 98.38 83 GLN A C 1
ATOM 649 O O . GLN A 1 83 ? 1.889 -2.455 -9.598 1.00 98.38 83 GLN A O 1
ATOM 654 N N . ALA A 1 84 ? 0.358 -1.707 -8.144 1.00 98.50 84 ALA A N 1
ATOM 655 C CA . ALA A 1 84 ? 0.713 -2.647 -7.085 1.00 98.50 84 ALA A CA 1
ATOM 656 C C . ALA A 1 84 ? -0.509 -3.116 -6.287 1.00 98.50 84 ALA A C 1
ATOM 658 O O . ALA A 1 84 ? -1.473 -2.374 -6.099 1.00 98.50 84 ALA A O 1
ATOM 659 N N . TRP A 1 85 ? -0.434 -4.352 -5.803 1.00 98.38 85 TRP A N 1
ATOM 660 C CA . TRP A 1 85 ? -1.420 -5.001 -4.946 1.00 98.38 85 TRP A CA 1
ATOM 661 C C . TRP A 1 85 ? -0.737 -5.323 -3.627 1.00 98.38 85 TRP A C 1
ATOM 663 O O . TRP A 1 85 ? 0.160 -6.167 -3.578 1.00 98.38 85 TRP A O 1
ATOM 673 N N . LEU A 1 86 ? -1.126 -4.597 -2.582 1.00 98.62 86 LEU A N 1
ATOM 674 C CA . LEU A 1 86 ? -0.548 -4.712 -1.252 1.00 98.62 86 LEU A CA 1
ATOM 675 C C . LEU A 1 86 ? -1.623 -5.213 -0.292 1.00 98.62 86 LEU A C 1
ATOM 677 O O 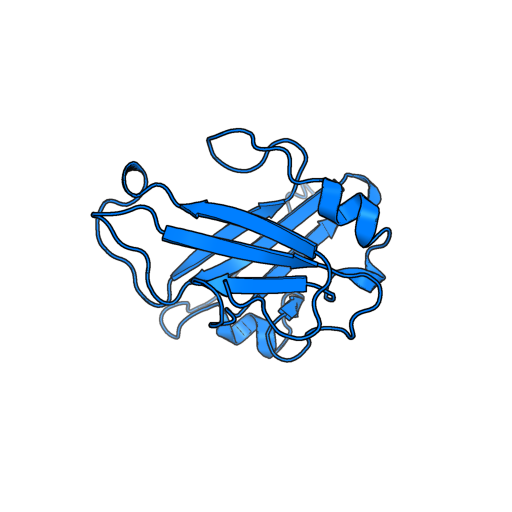. LEU A 1 86 ? -2.610 -4.516 -0.067 1.00 98.62 86 LEU A O 1
ATOM 681 N N . TRP A 1 87 ? -1.443 -6.388 0.298 1.00 98.38 87 TRP A N 1
ATOM 682 C CA . TRP A 1 87 ? -2.287 -6.824 1.406 1.00 98.38 87 TRP A CA 1
ATOM 683 C C . TRP A 1 87 ? -1.727 -6.272 2.704 1.00 98.38 87 TRP A C 1
ATOM 685 O O . TRP A 1 87 ? -0.591 -6.563 3.058 1.00 98.38 87 TRP A O 1
ATOM 695 N N . VAL A 1 88 ? -2.520 -5.472 3.408 1.00 98.38 88 VAL A N 1
ATOM 696 C CA . VAL A 1 88 ? -2.126 -4.812 4.653 1.00 98.38 88 VAL A CA 1
ATOM 697 C C . VAL A 1 88 ? -2.974 -5.357 5.788 1.00 98.38 88 VAL A C 1
ATOM 699 O O . VAL A 1 88 ? -4.198 -5.254 5.740 1.00 98.38 88 VAL A O 1
ATOM 702 N N . LYS A 1 89 ? -2.345 -5.891 6.834 1.00 97.75 89 LYS A N 1
ATOM 703 C CA . LYS A 1 89 ? -3.063 -6.277 8.052 1.00 97.75 89 LYS A CA 1
ATOM 704 C C . LYS A 1 89 ? -3.328 -5.052 8.912 1.00 97.75 89 LYS A C 1
ATOM 706 O O . LYS A 1 89 ? -2.412 -4.534 9.547 1.00 97.75 89 LYS A O 1
ATOM 711 N N . VAL A 1 90 ? -4.577 -4.601 8.933 1.00 96.94 90 VAL A N 1
ATOM 712 C CA . VAL A 1 90 ? -4.993 -3.433 9.710 1.00 96.94 90 VAL A CA 1
ATOM 713 C C . VAL A 1 90 ? -5.420 -3.885 11.115 1.00 96.94 90 VAL A C 1
ATOM 715 O O . VAL A 1 90 ? -6.336 -4.703 11.221 1.00 96.94 90 VAL A O 1
ATOM 718 N N . PRO A 1 91 ? -4.787 -3.382 12.196 1.00 95.88 91 PRO A N 1
ATOM 719 C CA . PRO A 1 91 ? -5.080 -3.836 13.560 1.00 95.88 91 PRO A CA 1
ATOM 720 C C . PRO A 1 91 ? -6.525 -3.592 14.015 1.00 95.88 91 PRO A C 1
ATOM 722 O O . PRO A 1 91 ? -7.098 -4.429 14.716 1.00 95.88 91 PRO A O 1
ATOM 725 N N . ASP A 1 92 ? -7.098 -2.455 13.616 1.00 95.62 92 ASP A N 1
ATOM 726 C CA . ASP A 1 92 ? -8.434 -1.998 14.001 1.00 95.62 92 ASP A CA 1
ATOM 727 C C . ASP A 1 92 ? -9.045 -1.171 12.858 1.00 95.62 92 ASP A C 1
ATOM 729 O O . ASP A 1 92 ? -8.427 -0.214 12.379 1.00 95.62 92 ASP A O 1
ATOM 733 N N . ILE A 1 93 ? -10.231 -1.575 12.404 1.00 95.75 93 ILE A N 1
ATOM 734 C CA . ILE A 1 93 ? -11.066 -0.844 11.452 1.00 95.75 93 ILE A CA 1
ATOM 735 C C . ILE A 1 93 ? -12.412 -0.594 12.127 1.00 95.75 93 ILE A C 1
ATOM 737 O O . ILE A 1 93 ? -13.173 -1.534 12.378 1.00 95.75 93 ILE A O 1
ATOM 741 N N . ALA A 1 94 ? -12.709 0.678 12.376 1.00 94.00 94 ALA A N 1
ATOM 742 C CA . ALA A 1 94 ? -13.962 1.101 12.984 1.00 94.00 94 ALA A CA 1
ATOM 743 C C . ALA A 1 94 ? -15.133 1.058 11.986 1.00 94.00 94 ALA A C 1
ATOM 745 O O . ALA A 1 94 ? -14.965 1.304 10.791 1.00 94.00 94 ALA A O 1
ATOM 746 N N . ASP A 1 95 ? -16.329 0.790 12.508 1.00 95.50 95 ASP A N 1
ATOM 747 C CA . ASP A 1 95 ? -17.616 0.806 11.798 1.00 95.50 95 ASP A CA 1
ATOM 748 C C . ASP A 1 95 ? -18.449 2.067 12.083 1.00 95.50 95 ASP A C 1
ATOM 750 O O . ASP A 1 95 ? -19.546 2.227 11.555 1.00 95.50 95 ASP A O 1
ATOM 754 N N . ASP A 1 96 ? -17.943 2.984 12.911 1.00 96.00 96 ASP A N 1
ATOM 755 C CA . ASP A 1 96 ? -18.607 4.246 13.257 1.00 96.00 96 ASP A CA 1
ATOM 756 C C . ASP A 1 96 ? -17.799 5.498 12.869 1.00 96.00 96 ASP A C 1
ATOM 758 O O . ASP A 1 96 ? -18.290 6.629 12.981 1.00 96.00 96 ASP A O 1
ATOM 762 N N . ALA A 1 97 ? -16.573 5.316 12.373 1.00 95.81 97 ALA A N 1
ATOM 763 C CA . ALA A 1 97 ? -15.692 6.382 11.921 1.00 95.81 97 ALA A CA 1
ATOM 764 C C . ALA A 1 97 ? -14.698 5.891 10.864 1.00 95.81 97 ALA A C 1
ATOM 766 O O . ALA A 1 97 ? -14.246 4.749 10.878 1.00 95.81 97 ALA A O 1
ATOM 767 N N . ASN A 1 98 ? -14.313 6.789 9.956 1.00 95.81 98 ASN A N 1
ATOM 768 C CA . ASN A 1 98 ? -13.311 6.477 8.943 1.00 95.81 98 ASN A CA 1
ATOM 769 C C . ASN A 1 98 ? -11.981 6.078 9.588 1.00 95.81 98 ASN A C 1
ATOM 771 O O . ASN A 1 98 ? -11.503 6.744 10.509 1.00 95.81 98 ASN A O 1
ATOM 775 N N . THR A 1 99 ? -11.353 5.045 9.033 1.00 95.69 99 THR A N 1
ATOM 776 C CA . THR A 1 99 ? -10.039 4.577 9.478 1.00 95.69 99 THR A CA 1
ATOM 777 C C . THR A 1 99 ? -8.963 5.110 8.538 1.00 95.69 99 THR A C 1
ATOM 779 O O . THR A 1 99 ? -9.025 4.916 7.323 1.00 95.69 99 THR A O 1
ATOM 782 N N . ASP A 1 100 ? -7.973 5.807 9.094 1.00 95.56 100 ASP A N 1
ATOM 783 C CA . ASP A 1 100 ? -6.901 6.432 8.323 1.00 95.56 100 ASP A CA 1
ATOM 784 C C . ASP A 1 100 ? -5.608 5.617 8.393 1.00 95.56 100 ASP A C 1
ATOM 786 O O . ASP A 1 100 ? -5.059 5.378 9.474 1.00 95.56 100 ASP A O 1
ATOM 790 N N . LEU A 1 101 ? -5.085 5.278 7.216 1.00 96.62 101 LEU A N 1
ATOM 791 C CA . LEU A 1 101 ? -3.767 4.680 7.045 1.00 96.62 101 LEU A CA 1
ATOM 792 C C . LEU A 1 101 ? -2.822 5.662 6.350 1.00 96.62 101 LEU A C 1
ATOM 794 O O . LEU A 1 101 ? -3.248 6.580 5.641 1.00 96.62 101 LEU A O 1
ATOM 798 N N . TYR A 1 102 ? -1.521 5.440 6.494 1.00 97.31 102 TYR A N 1
ATOM 799 C CA . TYR A 1 102 ? -0.508 6.181 5.748 1.00 97.31 102 TYR A CA 1
ATOM 800 C C . TYR A 1 102 ? 0.446 5.217 5.061 1.00 97.31 102 TYR A C 1
ATOM 802 O O . TYR A 1 102 ? 1.103 4.427 5.727 1.00 97.31 102 TYR A O 1
ATOM 810 N N . LEU A 1 103 ? 0.540 5.321 3.736 1.00 98.06 103 LEU A N 1
ATOM 811 C CA . LEU A 1 103 ? 1.562 4.654 2.937 1.00 98.06 103 LEU A CA 1
ATOM 812 C C . LEU A 1 103 ? 2.772 5.581 2.836 1.00 98.06 103 LEU A C 1
ATOM 814 O O . LEU A 1 103 ? 2.715 6.597 2.142 1.00 98.06 103 LEU A O 1
ATOM 818 N N . TYR A 1 104 ? 3.842 5.248 3.544 1.00 98.25 104 TYR A N 1
ATOM 819 C CA . TYR A 1 104 ? 5.152 5.876 3.432 1.00 98.25 104 TYR A CA 1
ATOM 820 C C . TYR A 1 104 ? 5.959 5.227 2.313 1.00 98.25 104 TYR A C 1
ATOM 822 O O . TYR A 1 104 ? 5.812 4.035 2.050 1.00 98.25 104 TYR A O 1
ATOM 830 N N . TYR A 1 105 ? 6.793 6.022 1.649 1.00 98.44 105 TYR A N 1
ATOM 831 C CA . TYR A 1 105 ? 7.629 5.585 0.534 1.00 98.44 105 TYR A CA 1
ATOM 832 C C . TYR A 1 105 ? 8.818 6.533 0.371 1.00 98.44 105 TYR A C 1
ATOM 834 O O . TYR A 1 105 ? 8.676 7.751 0.512 1.00 98.44 105 TYR A O 1
ATOM 842 N N . ASP A 1 106 ? 10.001 5.976 0.123 1.00 98.00 106 ASP A N 1
ATOM 843 C CA . ASP A 1 106 ? 11.246 6.740 0.016 1.00 98.00 106 ASP A CA 1
ATOM 844 C C . ASP A 1 106 ? 12.341 5.871 -0.615 1.00 98.00 106 ASP A C 1
ATOM 846 O O . ASP A 1 106 ? 12.809 4.907 -0.011 1.00 98.00 106 ASP A O 1
ATOM 850 N N . SER A 1 107 ? 12.789 6.225 -1.820 1.00 97.12 107 SER A N 1
ATOM 851 C CA . SER A 1 107 ? 13.823 5.471 -2.542 1.00 97.12 107 SER A CA 1
ATOM 852 C C . SER A 1 107 ? 15.175 5.432 -1.818 1.00 97.12 107 SER A C 1
ATOM 854 O O . SER A 1 107 ? 15.986 4.526 -2.050 1.00 97.12 107 SER A O 1
ATOM 856 N N . SER A 1 108 ? 15.426 6.388 -0.920 1.00 96.88 108 SER A N 1
ATOM 857 C CA . SER A 1 108 ? 16.654 6.485 -0.132 1.00 96.88 108 SER A CA 1
ATOM 858 C C . SER A 1 108 ? 16.611 5.688 1.174 1.00 96.88 108 SER A C 1
ATOM 860 O O . SER A 1 108 ? 17.665 5.437 1.765 1.00 96.88 108 SER A O 1
ATOM 862 N N . HIS A 1 109 ? 15.428 5.240 1.602 1.00 97.38 109 HIS A N 1
ATOM 863 C CA . HIS A 1 109 ? 15.275 4.414 2.794 1.00 97.38 109 HIS A CA 1
ATOM 864 C C . HIS A 1 109 ? 15.819 2.995 2.560 1.00 97.38 109 HIS A C 1
ATOM 866 O O . HIS A 1 109 ? 15.955 2.534 1.422 1.00 97.38 109 HIS A O 1
ATOM 872 N N . ALA A 1 110 ? 16.171 2.294 3.637 1.00 97.81 110 ALA A N 1
ATOM 873 C CA . ALA A 1 110 ? 16.451 0.862 3.562 1.00 97.81 110 ALA A CA 1
ATOM 874 C C . ALA A 1 110 ? 15.153 0.076 3.309 1.00 97.81 110 ALA A C 1
ATOM 876 O O . ALA A 1 110 ? 14.061 0.566 3.609 1.00 97.81 110 ALA A O 1
ATOM 877 N N . ASP A 1 111 ? 15.272 -1.142 2.791 1.00 98.44 111 ASP A N 1
ATOM 878 C CA . ASP A 1 111 ? 14.118 -2.028 2.645 1.00 98.44 111 ASP A CA 1
ATOM 879 C C . ASP A 1 111 ? 13.500 -2.316 4.020 1.00 98.44 111 ASP A C 1
ATOM 881 O O . ASP A 1 111 ? 14.207 -2.536 5.010 1.00 98.44 111 ASP A O 1
ATOM 885 N N . ASN A 1 112 ? 12.170 -2.282 4.096 1.00 98.19 112 ASN A N 1
ATOM 886 C CA . ASN A 1 112 ? 11.433 -2.543 5.326 1.00 98.19 112 ASN A CA 1
ATOM 887 C C . ASN A 1 112 ? 11.153 -4.043 5.500 1.00 98.19 112 ASN A C 1
ATOM 889 O O . ASN A 1 112 ? 10.005 -4.466 5.615 1.00 98.19 112 ASN A O 1
ATOM 893 N N . ASP A 1 113 ? 12.205 -4.859 5.549 1.00 97.94 113 ASP A N 1
ATOM 894 C CA . ASP A 1 113 ? 12.084 -6.324 5.650 1.00 97.94 113 ASP A CA 1
ATOM 895 C C . ASP A 1 113 ? 11.438 -6.803 6.968 1.00 97.94 113 ASP A C 1
ATOM 897 O O . ASP A 1 113 ? 11.099 -7.976 7.109 1.00 97.94 113 ASP A O 1
ATOM 901 N N . THR A 1 114 ? 11.260 -5.906 7.946 1.00 98.00 114 THR A N 1
ATOM 902 C CA . THR A 1 114 ? 10.577 -6.217 9.214 1.00 98.00 114 THR A CA 1
ATOM 903 C C . THR A 1 114 ? 9.065 -6.330 9.039 1.00 98.00 114 THR A C 1
ATOM 905 O O . THR A 1 114 ? 8.445 -7.154 9.708 1.00 98.00 114 THR A O 1
ATOM 908 N N . TYR A 1 115 ? 8.475 -5.506 8.167 1.00 98.38 115 TYR A N 1
ATOM 909 C CA . TYR A 1 115 ? 7.021 -5.413 8.001 1.00 98.38 115 TYR A CA 1
ATOM 910 C C . TYR A 1 115 ? 6.544 -5.673 6.573 1.00 98.38 115 TYR A C 1
ATOM 912 O O . TYR A 1 115 ? 5.353 -5.895 6.388 1.00 98.38 115 TYR A O 1
ATOM 920 N N . VAL A 1 116 ? 7.428 -5.670 5.574 1.00 98.69 116 VAL A N 1
ATOM 921 C CA . VAL A 1 116 ? 7.063 -5.764 4.156 1.00 98.69 116 VAL A CA 1
ATOM 922 C C . VAL A 1 116 ? 7.763 -6.949 3.495 1.00 98.69 116 VAL A C 1
ATOM 924 O O . VAL A 1 116 ? 8.992 -7.029 3.476 1.00 98.69 116 VAL A O 1
ATOM 927 N N . GLY A 1 117 ? 6.983 -7.853 2.902 1.00 98.25 117 GLY A N 1
ATOM 928 C CA . GLY A 1 117 ? 7.497 -9.030 2.194 1.00 98.25 117 GLY A CA 1
ATOM 929 C C . GLY A 1 117 ? 6.799 -9.290 0.881 1.00 98.25 117 GLY A C 1
ATOM 930 O O . GLY A 1 117 ? 5.670 -8.860 0.676 1.00 98.25 117 GLY A O 1
ATOM 931 N N . ASP A 1 118 ? 7.473 -10.017 -0.000 1.00 97.69 118 ASP A N 1
ATOM 932 C CA . ASP A 1 118 ? 6.841 -10.595 -1.181 1.00 97.69 118 ASP A CA 1
ATOM 933 C C . ASP A 1 118 ? 6.033 -11.846 -0.783 1.00 97.69 118 ASP A C 1
ATOM 935 O O . ASP A 1 118 ? 6.238 -12.427 0.287 1.00 97.69 118 ASP A O 1
ATOM 939 N N . THR A 1 119 ? 5.120 -12.301 -1.64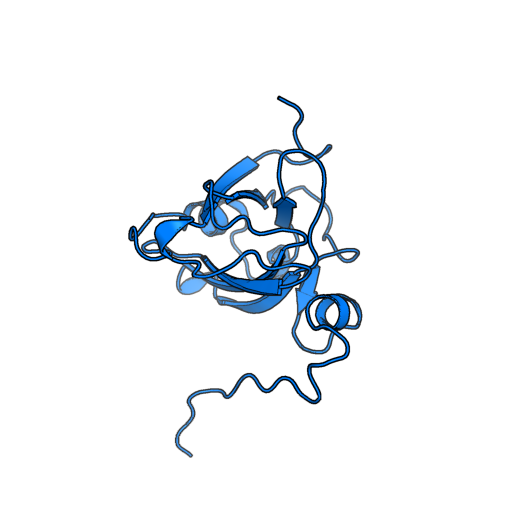4 1.00 93.88 119 THR A N 1
ATOM 940 C CA . THR A 1 119 ? 4.396 -13.561 -1.413 1.00 93.88 119 THR A CA 1
ATOM 941 C C . THR A 1 119 ? 5.364 -14.720 -1.124 1.00 93.88 119 THR A C 1
ATOM 943 O O . THR A 1 119 ? 6.292 -14.978 -1.897 1.00 93.88 119 THR A O 1
ATOM 946 N N . ASN A 1 120 ? 5.064 -15.489 -0.071 1.00 88.19 120 ASN A N 1
ATOM 947 C CA . ASN A 1 120 ? 5.868 -16.583 0.505 1.00 88.19 120 ASN A CA 1
ATOM 948 C C . ASN A 1 120 ? 7.075 -16.158 1.367 1.00 88.19 120 ASN A C 1
ATOM 950 O O . ASN A 1 120 ? 7.798 -17.039 1.834 1.00 88.19 120 ASN A O 1
ATOM 954 N N . ASP A 1 121 ? 7.300 -14.862 1.604 1.00 94.31 121 ASP A N 1
ATOM 955 C CA . ASP A 1 121 ? 8.232 -14.419 2.647 1.00 94.31 121 ASP A CA 1
ATOM 956 C C . ASP A 1 121 ? 7.617 -14.646 4.045 1.00 94.31 121 ASP A C 1
ATOM 958 O O . ASP A 1 121 ? 6.421 -14.443 4.245 1.00 94.31 121 ASP A O 1
ATOM 962 N N . GLU A 1 122 ? 8.439 -14.974 5.050 1.00 93.62 122 GLU A N 1
ATOM 963 C CA . GLU A 1 122 ? 7.988 -15.161 6.447 1.00 93.62 122 GLU A CA 1
ATOM 964 C C . GLU A 1 122 ? 7.267 -13.916 6.996 1.00 93.62 122 GLU A C 1
ATOM 966 O O . GLU A 1 122 ? 6.305 -14.009 7.756 1.00 93.62 122 GLU A O 1
ATOM 971 N N . VAL A 1 123 ? 7.691 -12.721 6.575 1.00 95.81 123 VAL A N 1
ATOM 972 C CA . VAL A 1 123 ? 7.033 -11.474 6.979 1.00 95.81 123 VAL A CA 1
ATOM 973 C C . VAL A 1 123 ? 5.624 -11.347 6.383 1.00 95.81 123 VAL A C 1
ATOM 975 O O . VAL A 1 123 ? 4.725 -10.888 7.085 1.00 95.81 123 VAL A O 1
ATOM 978 N N . ALA A 1 124 ? 5.396 -11.822 5.152 1.00 94.88 124 ALA A N 1
ATOM 979 C CA . ALA A 1 124 ? 4.085 -11.802 4.503 1.00 94.88 124 ALA A CA 1
ATOM 980 C C . ALA A 1 124 ? 3.080 -12.727 5.211 1.00 94.88 124 ALA A C 1
ATOM 982 O O . ALA A 1 124 ? 1.898 -12.403 5.303 1.00 94.88 124 ALA A O 1
ATOM 983 N N . GLU A 1 125 ? 3.545 -13.826 5.819 1.00 93.31 125 GLU A N 1
ATOM 984 C CA . GLU A 1 125 ? 2.694 -14.706 6.634 1.00 93.31 125 GLU A CA 1
ATOM 985 C C . GLU A 1 125 ? 2.039 -13.964 7.811 1.00 93.31 125 GLU A C 1
ATOM 987 O O . GLU A 1 125 ? 0.931 -14.315 8.208 1.00 93.31 125 GLU A O 1
ATOM 992 N N . ASN A 1 126 ? 2.659 -12.895 8.332 1.00 95.69 126 ASN A N 1
ATOM 993 C CA . ASN A 1 126 ? 2.091 -12.102 9.429 1.00 95.69 126 ASN A CA 1
ATOM 994 C C . ASN A 1 126 ? 0.867 -11.274 9.016 1.00 95.69 126 ASN A C 1
ATOM 996 O O . ASN A 1 126 ? 0.134 -10.806 9.895 1.00 95.69 126 ASN A O 1
ATOM 1000 N N . VAL A 1 127 ? 0.629 -11.097 7.710 1.00 96.88 127 VAL A N 1
ATOM 1001 C CA . VAL A 1 127 ? -0.584 -10.450 7.198 1.00 96.88 127 VAL A CA 1
ATOM 1002 C C . VAL A 1 127 ? -1.808 -11.320 7.454 1.00 96.88 127 VAL A C 1
ATOM 1004 O O . VAL A 1 127 ? -2.873 -10.809 7.792 1.00 96.88 127 VAL A O 1
ATOM 1007 N N . TRP A 1 128 ? -1.654 -12.635 7.344 1.00 94.56 128 TRP A N 1
ATOM 1008 C CA . TRP A 1 128 ? -2.752 -13.588 7.396 1.00 94.56 128 TRP A CA 1
ATOM 1009 C C . TRP A 1 128 ? -2.845 -14.205 8.789 1.00 94.56 128 TRP A C 1
ATOM 1011 O O . TRP A 1 128 ? -1.885 -14.756 9.320 1.00 94.56 128 TRP A O 1
ATOM 1021 N N . ASP A 1 129 ? -4.008 -14.101 9.427 1.00 82.25 129 ASP A N 1
ATOM 1022 C CA . ASP A 1 129 ? -4.208 -14.708 10.741 1.00 82.25 129 ASP A CA 1
ATOM 1023 C C . ASP A 1 129 ? -4.235 -16.256 10.692 1.00 82.25 129 ASP A C 1
ATOM 1025 O O . ASP A 1 129 ? -4.284 -16.898 9.641 1.00 82.25 129 ASP A O 1
ATOM 1029 N N . SER A 1 130 ? -4.269 -16.885 11.871 1.00 78.88 130 SER A N 1
ATOM 1030 C CA . SER A 1 130 ? -4.315 -18.353 11.997 1.00 78.88 130 SER A CA 1
ATOM 1031 C C . SER A 1 130 ? -5.599 -19.022 11.458 1.00 78.88 130 SER A C 1
ATOM 1033 O O . SER A 1 130 ? -5.679 -20.260 11.358 1.00 78.88 130 SER A O 1
ATOM 1035 N N . ASN A 1 131 ? -6.631 -18.235 11.146 1.00 79.06 131 ASN A N 1
ATOM 1036 C CA . ASN A 1 131 ? -7.881 -18.712 10.566 1.00 79.06 131 ASN A CA 1
ATOM 1037 C C . ASN A 1 131 ? -7.750 -18.927 9.053 1.00 79.06 131 ASN A C 1
ATOM 1039 O O . ASN A 1 131 ? -8.438 -19.805 8.523 1.00 79.06 131 ASN A O 1
ATOM 1043 N N . PHE A 1 132 ? -6.822 -18.244 8.373 1.00 80.31 132 PHE A N 1
ATOM 1044 C CA . PHE A 1 132 ? -6.471 -18.549 6.986 1.00 80.31 132 PHE A CA 1
ATOM 1045 C C . PHE A 1 132 ? -5.739 -19.897 6.918 1.00 80.31 132 PHE A C 1
ATOM 1047 O O . PHE A 1 132 ? -4.647 -20.079 7.449 1.00 80.31 132 PHE A O 1
ATOM 1054 N N . LYS A 1 133 ? -6.370 -20.898 6.291 1.00 80.25 133 LYS A N 1
ATOM 1055 C CA . LYS A 1 133 ? -5.780 -22.245 6.126 1.00 80.25 133 LYS A CA 1
ATOM 1056 C C . LYS A 1 133 ? -4.891 -22.366 4.896 1.00 80.25 133 LYS A C 1
ATOM 1058 O O . LYS A 1 133 ? -4.060 -23.267 4.842 1.00 80.25 133 LYS A O 1
ATOM 1063 N N . ALA A 1 134 ? -5.091 -21.479 3.931 1.00 82.06 134 ALA A N 1
ATOM 1064 C CA . ALA A 1 134 ? -4.240 -21.275 2.775 1.00 82.06 134 ALA A CA 1
ATOM 1065 C C . ALA A 1 134 ? -4.582 -19.918 2.145 1.00 82.06 134 ALA A C 1
ATOM 1067 O O . ALA A 1 134 ? -5.745 -19.508 2.168 1.00 82.06 134 ALA A O 1
ATOM 1068 N N . VAL A 1 135 ? -3.581 -19.271 1.553 1.00 84.44 135 VAL A N 1
ATOM 1069 C CA . VAL A 1 135 ? -3.729 -18.059 0.741 1.00 84.44 135 VAL A CA 1
ATOM 1070 C C . VAL A 1 135 ? -3.250 -18.406 -0.661 1.00 84.44 135 VAL A C 1
ATOM 1072 O O . VAL A 1 135 ? -2.133 -18.889 -0.839 1.00 84.44 135 VAL A O 1
ATOM 1075 N N . TYR A 1 136 ? -4.121 -18.229 -1.651 1.00 83.94 136 TYR A N 1
ATOM 1076 C CA . TYR A 1 136 ? -3.823 -18.533 -3.046 1.00 83.94 136 TYR A CA 1
ATOM 1077 C C . TYR A 1 136 ? -4.089 -17.301 -3.904 1.00 83.94 136 TYR A C 1
ATOM 1079 O O . TYR A 1 136 ? -5.242 -16.993 -4.200 1.00 83.94 136 TYR A O 1
ATOM 1087 N N . HIS A 1 137 ? -3.020 -16.654 -4.363 1.00 84.75 137 HIS A N 1
ATOM 1088 C CA . HIS A 1 137 ? -3.097 -15.611 -5.387 1.00 84.75 137 HIS A CA 1
ATOM 1089 C C . HIS A 1 137 ? -3.131 -16.279 -6.759 1.00 84.75 137 HIS A C 1
ATOM 1091 O O . HIS A 1 137 ? -2.102 -16.688 -7.307 1.00 84.75 137 HIS A O 1
ATOM 1097 N N . MET A 1 138 ? -4.336 -16.497 -7.285 1.00 80.19 138 MET A N 1
ATOM 1098 C CA . MET A 1 138 ? -4.508 -17.134 -8.588 1.00 80.19 138 MET A CA 1
ATOM 1099 C C . MET A 1 138 ? -4.123 -16.143 -9.685 1.00 80.19 138 MET A C 1
ATOM 1101 O O . MET A 1 138 ? -4.769 -15.117 -9.865 1.00 80.19 138 MET A O 1
ATOM 1105 N N . ARG A 1 139 ? -3.061 -16.453 -10.434 1.00 72.38 139 ARG A N 1
ATOM 1106 C CA . ARG A 1 139 ? -2.745 -15.708 -11.655 1.00 72.38 139 ARG A CA 1
ATOM 1107 C C . ARG A 1 139 ? -3.819 -15.999 -12.697 1.00 72.38 139 ARG A C 1
ATOM 1109 O O . ARG A 1 139 ? -4.079 -17.166 -12.984 1.00 72.38 139 ARG A O 1
ATOM 1116 N N . ASP A 1 140 ? -4.357 -14.956 -13.319 1.00 58.91 140 ASP A N 1
ATOM 1117 C CA . ASP A 1 140 ? -5.156 -15.103 -14.534 1.00 58.91 140 ASP A CA 1
ATOM 1118 C C . ASP A 1 140 ? -4.235 -15.520 -15.689 1.00 58.91 140 ASP A C 1
ATOM 1120 O O . ASP A 1 140 ? -3.633 -14.700 -16.382 1.00 58.91 140 ASP A O 1
ATOM 1124 N N . GLY A 1 141 ? -4.086 -16.829 -15.862 1.00 51.56 141 GLY A N 1
ATOM 1125 C CA . GLY A 1 141 ? -3.471 -17.446 -17.025 1.00 51.56 141 GLY A CA 1
ATOM 1126 C C . GLY A 1 141 ? -4.390 -18.541 -17.536 1.00 51.56 141 GLY A C 1
ATOM 1127 O O . GLY A 1 141 ? -4.519 -19.583 -16.899 1.00 51.56 141 GLY A O 1
ATOM 1128 N N . ALA A 1 142 ? -5.037 -18.298 -18.676 1.00 50.44 142 ALA A N 1
ATOM 1129 C CA . ALA A 1 142 ? -5.456 -19.397 -19.531 1.00 50.44 142 ALA A CA 1
ATOM 1130 C C . ALA A 1 142 ? -4.182 -20.090 -20.034 1.00 50.44 142 ALA A C 1
ATOM 1132 O O . ALA A 1 142 ? -3.270 -19.402 -20.501 1.00 50.44 142 ALA A O 1
ATOM 1133 N N . ASP A 1 143 ? -4.129 -21.414 -19.890 1.00 44.09 143 ASP A N 1
ATOM 1134 C CA . ASP A 1 143 ? -3.142 -22.269 -20.564 1.00 44.09 143 ASP A CA 1
ATOM 1135 C C . ASP A 1 143 ? -3.060 -21.977 -22.076 1.00 44.09 143 ASP A C 1
ATOM 1137 O O . ASP A 1 143 ? -4.123 -21.732 -22.704 1.00 44.09 143 ASP A O 1
#

InterPro domains:
  IPR018765 Domain of unknown function DUF2341 [PF10102] (60-126)

Radius of gyration: 14.8 Å; Cα contacts (8 Å, |Δi|>4): 296; chains: 1; bounding box: 38×38×35 Å

Secondary structure (DSSP, 8-state):
----TT--EEEEEEE-GGG-SS-EEEEEEEEEESSSBTTTTB--THHHHHH-SGGGTTSEEEEETTTEEE-EEEEEEEGGGTEEEEEEEEEEE-SSSPEEEEEEE-TTSPP-TTTEEETT-HHHHTTS-TT-S----------

Organism: NCBI:txid412755

pLDDT: mean 93.24, std 9.5, range [44.09, 98.75]

Foldseek 3Di:
DAAAPPFDDKDKDKDFLVVPPAKDFQAKDKFKAACQTDPRGHHRLVLLVFQVDPVQVQQKWKAFPHYHTWAWEFADDDSVRSITIITTGDGIQHNVDMTMMMITGHNPDDGPLCRYYYPPRPSNVSSDDPVPPDDDDDDPDDD

Solvent-accessible surface area (backbone atoms only — not comparable to full-atom values): 8089 Å² total; per-residue (Å²): 136,70,67,55,86,89,60,84,41,71,47,82,44,73,48,59,18,92,82,36,98,57,68,41,63,56,40,67,42,80,49,52,41,15,65,61,19,71,95,80,47,42,68,53,34,69,56,38,77,56,37,74,40,65,87,39,68,38,23,41,47,39,20,53,58,54,75,44,76,30,28,24,19,37,76,41,76,36,50,94,76,35,39,34,38,31,36,32,20,40,66,69,39,49,44,88,44,66,34,52,34,30,44,32,42,32,64,86,46,69,69,30,67,83,34,34,22,46,75,89,34,79,37,20,53,68,21,53,54,92,83,60,87,73,88,82,88,78,74,96,64,85,131

Mean predicted aligned error: 3.99 Å

Nearest PDB structures (foldseek):
  1gw6-assembly1_A  TM=6.310E-01  e=1.293E+00  Homo sapiens
  5nie-assembly1_A  TM=6.013E-01  e=2.677E+00  Homo sapiens

Sequence (143 aa):
MAWLSGWAKRVKLTIDQNDIDAALSDFPILVYVSASSGHSSKDISCVFDELTTNDNRKKIAVTLGEDTECYVEIEKWDDANEQAWLWVKVPDIADDANTDLYLYYDSSHADNDTYVGDTNDEVAENVWDSNFKAVYHMRDGAD